Protein AF-A0A430JHK2-F1 (afdb_monomer_lite)

Sequence (73 aa):
MEKNVDIDMIQIQEKHQYTVWTRVHAQHAKGLVETMKARLIQDNGLSDESNLIFMLYAFKRDNVLMLAADQQN

Structure (mmCIF, N/CA/C/O backbone):
data_AF-A0A430JHK2-F1
#
_entry.id   AF-A0A430JHK2-F1
#
loop_
_atom_site.group_PDB
_atom_site.id
_atom_site.type_sy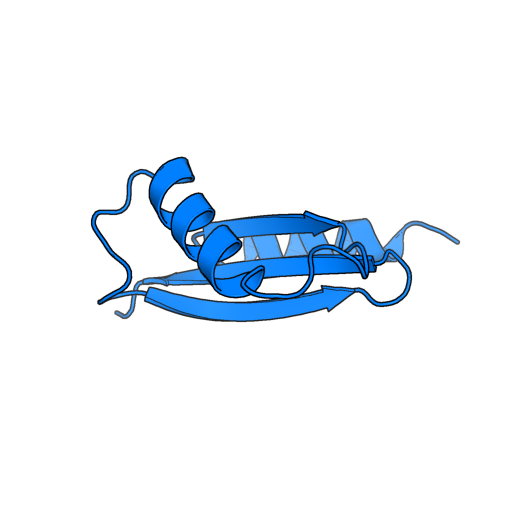mbol
_atom_site.label_atom_id
_atom_site.label_alt_id
_atom_site.label_comp_id
_atom_site.label_asym_id
_atom_site.label_entity_id
_atom_site.label_seq_id
_atom_site.pdbx_PDB_ins_code
_atom_site.Cartn_x
_atom_site.Cartn_y
_atom_site.Cartn_z
_atom_site.occupancy
_atom_site.B_iso_or_equiv
_atom_site.auth_seq_id
_atom_site.auth_comp_id
_atom_site.auth_asym_id
_atom_site.auth_atom_id
_atom_site.pdbx_PDB_model_num
ATOM 1 N N . MET A 1 1 ? 13.952 -19.860 -10.988 1.00 44.62 1 MET A N 1
ATOM 2 C CA . MET A 1 1 ? 13.747 -19.497 -9.567 1.00 44.62 1 MET A CA 1
ATOM 3 C C . MET A 1 1 ? 12.975 -18.184 -9.560 1.00 44.62 1 MET A C 1
ATOM 5 O O . MET A 1 1 ? 13.597 -17.141 -9.659 1.00 44.62 1 MET A O 1
ATOM 9 N N . GLU A 1 2 ? 11.641 -18.239 -9.543 1.00 49.25 2 GLU A N 1
ATOM 10 C CA . GLU A 1 2 ? 10.758 -17.053 -9.667 1.00 49.25 2 GLU A CA 1
ATOM 11 C C . GLU A 1 2 ? 9.676 -17.000 -8.567 1.00 49.25 2 GLU A C 1
ATOM 13 O O . GLU A 1 2 ? 8.791 -16.165 -8.612 1.00 49.25 2 GLU A O 1
ATOM 18 N N . LYS A 1 3 ? 9.742 -17.867 -7.545 1.00 55.44 3 LYS A N 1
ATOM 19 C CA . LYS A 1 3 ? 8.657 -18.037 -6.557 1.00 55.44 3 LYS A CA 1
ATOM 20 C C . LYS A 1 3 ? 8.726 -17.126 -5.322 1.00 55.44 3 LYS A C 1
ATOM 22 O O . LYS A 1 3 ? 7.843 -17.203 -4.481 1.00 55.44 3 LYS A O 1
ATOM 27 N N . ASN A 1 4 ? 9.774 -16.321 -5.154 1.00 59.38 4 ASN A N 1
ATOM 28 C CA . ASN A 1 4 ? 10.035 -15.689 -3.851 1.00 59.38 4 ASN A CA 1
ATOM 29 C C . ASN A 1 4 ? 9.195 -14.429 -3.604 1.00 59.38 4 ASN A C 1
ATOM 31 O O . ASN A 1 4 ? 8.822 -14.161 -2.473 1.00 59.38 4 ASN A O 1
ATOM 35 N N . VAL A 1 5 ? 8.870 -13.684 -4.657 1.00 61.03 5 VAL A N 1
ATOM 36 C CA . VAL A 1 5 ? 8.191 -12.383 -4.542 1.00 61.03 5 VAL A CA 1
ATOM 37 C C . VAL A 1 5 ? 6.727 -12.575 -4.175 1.00 61.03 5 VAL A C 1
ATOM 39 O O . VAL A 1 5 ? 6.211 -11.870 -3.315 1.00 61.03 5 VAL A O 1
ATOM 42 N N . ASP A 1 6 ? 6.095 -13.596 -4.756 1.00 70.69 6 ASP A N 1
ATOM 43 C CA . ASP A 1 6 ? 4.727 -13.977 -4.417 1.00 70.69 6 ASP A CA 1
ATOM 44 C C . ASP A 1 6 ? 4.620 -14.399 -2.945 1.00 70.69 6 ASP A C 1
ATOM 46 O O . ASP A 1 6 ? 3.686 -13.998 -2.259 1.00 70.69 6 ASP A O 1
ATOM 50 N N . ILE A 1 7 ? 5.602 -15.151 -2.433 1.00 74.94 7 ILE A N 1
ATOM 51 C CA . ILE A 1 7 ? 5.627 -15.590 -1.029 1.00 74.94 7 ILE A CA 1
ATOM 52 C C . ILE A 1 7 ? 5.789 -14.391 -0.088 1.00 74.94 7 ILE A C 1
ATOM 54 O O . ILE A 1 7 ? 5.041 -14.280 0.882 1.00 74.94 7 ILE A O 1
ATOM 58 N N . ASP A 1 8 ? 6.719 -13.481 -0.383 1.00 84.88 8 ASP A N 1
ATOM 59 C CA . ASP A 1 8 ? 6.957 -12.301 0.451 1.00 84.88 8 ASP A CA 1
ATOM 6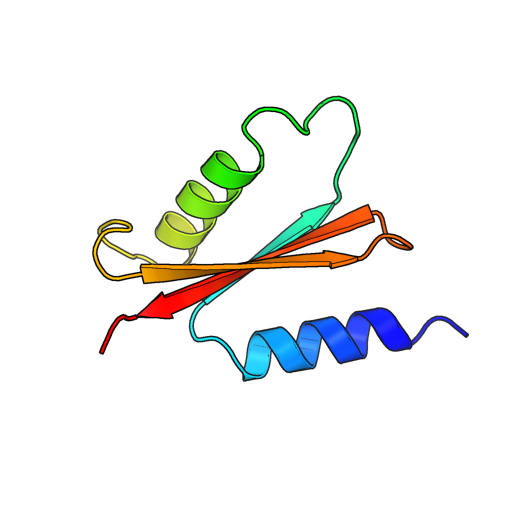0 C C . ASP A 1 8 ? 5.735 -11.364 0.463 1.00 84.88 8 ASP A C 1
ATOM 62 O O . ASP A 1 8 ? 5.356 -10.837 1.508 1.00 84.88 8 ASP A O 1
ATOM 66 N N . MET A 1 9 ? 5.077 -11.176 -0.687 1.00 89.31 9 MET A N 1
ATOM 67 C CA . MET A 1 9 ? 3.858 -10.368 -0.779 1.00 89.31 9 MET A CA 1
ATOM 68 C C . MET A 1 9 ? 2.698 -10.996 -0.003 1.00 89.31 9 MET A C 1
ATOM 70 O O . MET A 1 9 ? 2.016 -10.274 0.721 1.00 89.31 9 MET A O 1
ATOM 74 N N . ILE A 1 10 ? 2.501 -12.317 -0.100 1.00 91.38 10 ILE A N 1
ATOM 75 C CA . ILE A 1 10 ? 1.465 -13.033 0.664 1.00 91.38 10 ILE A CA 1
ATOM 76 C C . ILE A 1 10 ? 1.686 -12.847 2.169 1.00 91.38 10 ILE A C 1
ATOM 78 O O . ILE A 1 10 ? 0.757 -12.486 2.883 1.00 91.38 10 ILE A O 1
ATOM 82 N N . GLN A 1 11 ? 2.919 -12.999 2.655 1.00 93.38 11 GLN A N 1
ATOM 83 C CA . GLN A 1 11 ? 3.221 -12.833 4.081 1.00 93.38 11 GLN A CA 1
ATOM 84 C C . GLN A 1 11 ? 2.943 -11.414 4.589 1.00 93.38 11 GLN A C 1
ATOM 86 O O . GLN A 1 11 ? 2.485 -11.234 5.716 1.00 93.38 11 GLN A O 1
ATOM 91 N N . ILE A 1 12 ? 3.209 -10.390 3.774 1.00 94.31 12 ILE A N 1
ATOM 92 C CA . ILE A 1 12 ? 2.884 -9.001 4.131 1.00 94.31 12 ILE A CA 1
ATOM 93 C C . ILE A 1 12 ? 1.365 -8.806 4.160 1.00 94.31 12 ILE A C 1
ATOM 95 O O . ILE A 1 12 ? 0.853 -8.178 5.083 1.00 94.31 12 ILE A O 1
ATOM 99 N N . GLN A 1 13 ? 0.636 -9.374 3.198 1.00 94.00 13 GLN A N 1
ATOM 100 C CA . GLN A 1 13 ? -0.829 -9.321 3.168 1.00 94.00 13 GLN A CA 1
ATOM 101 C C . GLN A 1 13 ? -1.472 -10.006 4.374 1.00 94.00 13 GLN A C 1
ATOM 103 O O . GLN A 1 13 ? -2.464 -9.510 4.890 1.00 94.00 13 GLN A O 1
ATOM 108 N N . GLU A 1 14 ? -0.906 -11.115 4.845 1.00 95.06 14 GLU A N 1
ATOM 109 C CA . GLU A 1 14 ? -1.380 -11.809 6.047 1.00 95.06 14 GLU A CA 1
ATOM 110 C C . GLU A 1 14 ? -1.041 -11.053 7.340 1.00 95.06 14 GLU A C 1
ATOM 112 O O . GLU A 1 14 ? -1.739 -11.190 8.344 1.00 95.06 14 GLU A O 1
ATOM 117 N N . LYS A 1 15 ? 0.040 -10.265 7.333 1.00 95.94 15 LYS A N 1
ATOM 118 C CA . LYS A 1 15 ? 0.523 -9.532 8.507 1.00 95.94 15 LYS A CA 1
ATOM 119 C C . LYS A 1 15 ? -0.228 -8.223 8.761 1.00 95.94 15 LYS A C 1
ATOM 121 O O . LYS A 1 15 ? -0.343 -7.830 9.921 1.00 95.94 15 LYS A O 1
ATOM 126 N N . HIS A 1 16 ? -0.667 -7.541 7.707 1.00 96.50 16 HIS A N 1
ATOM 127 C CA . HIS A 1 16 ? -1.245 -6.199 7.793 1.00 96.50 16 HIS A CA 1
ATOM 128 C C . HIS A 1 16 ? -2.738 -6.197 7.486 1.00 96.50 16 HIS A C 1
ATOM 130 O O . HIS A 1 16 ? -3.211 -6.958 6.647 1.00 96.50 16 HIS A O 1
ATOM 136 N N . GLN A 1 17 ? -3.480 -5.300 8.131 1.00 96.12 17 GLN A N 1
ATOM 137 C CA . GLN A 1 17 ? -4.931 -5.194 7.960 1.00 96.12 17 GLN A CA 1
ATOM 138 C C . GLN A 1 17 ? -5.317 -4.756 6.546 1.00 96.12 17 GLN A C 1
ATOM 140 O O . GLN A 1 17 ? -6.290 -5.257 5.983 1.00 96.12 17 GLN A O 1
ATOM 145 N N . TYR A 1 18 ? -4.547 -3.833 5.969 1.00 96.31 18 TYR A N 1
ATOM 146 C CA . TYR A 1 18 ? -4.798 -3.295 4.639 1.00 96.31 18 TYR A CA 1
ATOM 147 C C . TYR A 1 18 ? -3.525 -3.313 3.814 1.00 96.31 18 TYR A C 1
ATOM 149 O O . TYR A 1 18 ? -2.451 -2.943 4.288 1.00 96.31 18 TYR A O 1
ATOM 157 N N . THR A 1 19 ? -3.646 -3.684 2.543 1.00 96.56 19 THR A N 1
ATOM 158 C CA . THR A 1 19 ? -2.532 -3.619 1.598 1.00 96.56 19 THR A CA 1
ATOM 159 C C . THR A 1 19 ? -3.006 -3.199 0.215 1.00 96.56 19 THR A C 1
ATOM 161 O O . THR A 1 19 ? -4.078 -3.583 -0.246 1.00 96.56 19 THR A O 1
ATOM 164 N N . VAL A 1 20 ? -2.172 -2.433 -0.481 1.00 96.12 20 VAL A N 1
ATOM 165 C CA . VAL A 1 20 ? -2.275 -2.194 -1.921 1.00 96.12 20 VAL A CA 1
ATOM 166 C C . VAL A 1 20 ? -0.885 -2.260 -2.528 1.00 96.12 20 VAL A C 1
ATOM 168 O O . VAL A 1 20 ? 0.109 -1.898 -1.901 1.00 96.12 20 VAL A O 1
ATOM 171 N N . TRP A 1 21 ? -0.789 -2.695 -3.776 1.00 94.44 21 TRP A N 1
ATOM 172 C CA . TRP A 1 21 ? 0.481 -2.728 -4.489 1.00 94.44 21 TRP A CA 1
ATOM 173 C C . TRP A 1 21 ? 0.331 -2.190 -5.905 1.00 94.44 21 TRP A C 1
ATOM 175 O O . TRP A 1 21 ? -0.768 -2.117 -6.468 1.00 94.44 21 TRP A O 1
ATOM 185 N N . THR A 1 22 ? 1.459 -1.772 -6.464 1.00 92.75 22 THR A N 1
ATOM 186 C CA . THR A 1 22 ? 1.557 -1.293 -7.839 1.00 92.75 22 THR A CA 1
ATOM 187 C C . THR A 1 22 ? 2.940 -1.577 -8.408 1.00 92.75 22 THR A C 1
ATOM 189 O O . THR A 1 22 ? 3.925 -1.675 -7.672 1.00 92.75 22 THR A O 1
ATOM 192 N N . ARG A 1 23 ? 3.023 -1.688 -9.734 1.00 91.25 23 ARG A N 1
ATOM 193 C CA . ARG A 1 23 ? 4.306 -1.689 -10.438 1.00 91.25 23 ARG A CA 1
ATOM 194 C C . ARG A 1 23 ? 4.784 -0.252 -10.619 1.00 91.25 23 ARG A C 1
ATOM 196 O O . ARG A 1 23 ? 4.045 0.622 -11.067 1.00 91.25 23 ARG A O 1
ATOM 203 N N . VAL A 1 24 ? 6.035 -0.010 -10.263 1.00 89.06 24 VAL A N 1
ATOM 204 C CA . VAL A 1 24 ? 6.705 1.278 -10.362 1.00 89.06 24 VAL A CA 1
ATOM 205 C C . VAL A 1 24 ? 7.263 1.434 -11.766 1.00 89.06 24 VAL A C 1
ATOM 207 O O . VAL A 1 24 ? 8.119 0.673 -12.213 1.00 89.06 24 VAL A O 1
ATOM 210 N N . HIS A 1 25 ? 6.815 2.485 -12.439 1.00 85.19 25 HIS A N 1
ATOM 211 C CA . HIS A 1 25 ? 7.408 2.956 -13.681 1.00 85.19 25 HIS A CA 1
ATOM 212 C C . HIS A 1 25 ? 8.106 4.288 -13.401 1.00 85.19 25 HIS A C 1
ATOM 214 O O . HIS A 1 25 ? 7.536 5.147 -12.728 1.00 85.19 25 HIS A O 1
ATOM 220 N N . ALA A 1 26 ? 9.323 4.482 -13.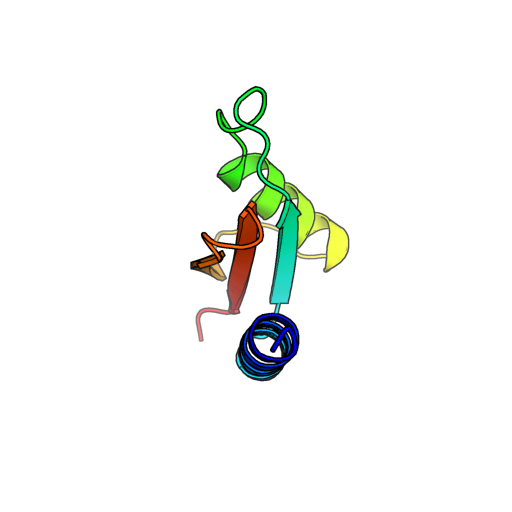921 1.00 75.38 26 ALA A N 1
ATOM 221 C CA . ALA A 1 26 ? 10.147 5.665 -13.633 1.00 75.38 26 ALA A CA 1
ATOM 222 C C . ALA A 1 26 ? 9.419 6.998 -13.909 1.00 75.38 26 ALA A C 1
ATOM 224 O O . ALA A 1 26 ? 9.591 7.971 -13.181 1.00 75.38 26 ALA A O 1
ATOM 225 N N . GLN A 1 27 ? 8.542 7.012 -14.913 1.00 77.56 27 GLN A N 1
ATOM 226 C CA . GLN A 1 27 ? 7.718 8.159 -15.298 1.00 77.56 27 GLN A CA 1
ATOM 227 C C . GLN A 1 27 ? 6.606 8.529 -14.295 1.00 77.56 27 GLN A C 1
ATOM 229 O O . GLN A 1 27 ? 6.109 9.648 -14.343 1.00 77.56 27 GLN A O 1
ATOM 234 N N . HIS A 1 28 ? 6.224 7.635 -13.373 1.00 77.19 28 HIS A N 1
ATOM 235 C CA . HIS A 1 28 ? 5.082 7.816 -12.460 1.00 77.19 28 HIS A CA 1
ATOM 236 C C . HIS A 1 28 ? 5.467 7.741 -10.970 1.00 77.19 28 HIS A C 1
ATOM 238 O O . HIS A 1 28 ? 4.614 7.512 -10.119 1.00 77.19 28 HIS A O 1
ATOM 244 N N . ALA A 1 29 ? 6.748 7.916 -10.627 1.00 78.00 29 ALA A N 1
ATOM 245 C CA . ALA A 1 29 ? 7.200 7.821 -9.235 1.00 78.00 29 ALA A CA 1
ATOM 246 C C . ALA A 1 29 ? 6.767 9.023 -8.370 1.00 78.00 29 ALA A C 1
ATOM 248 O O . ALA A 1 29 ? 6.567 8.892 -7.160 1.00 78.00 29 ALA A O 1
ATOM 249 N N . LYS A 1 30 ? 6.616 10.210 -8.973 1.00 86.50 30 LYS A N 1
ATOM 250 C CA . LYS A 1 30 ? 6.241 11.428 -8.245 1.00 86.50 30 LYS A CA 1
ATOM 251 C C . LYS A 1 30 ? 4.789 11.331 -7.769 1.00 86.50 30 LYS A C 1
ATOM 253 O O . LYS A 1 30 ? 3.889 11.172 -8.582 1.00 86.50 30 LYS A O 1
ATOM 258 N N . GLY A 1 31 ? 4.572 11.461 -6.460 1.00 89.81 31 GLY A N 1
ATOM 259 C CA . GLY A 1 31 ? 3.235 11.373 -5.857 1.00 89.81 31 GLY A CA 1
ATOM 260 C C . GLY A 1 31 ? 2.664 9.953 -5.792 1.00 89.81 31 GLY A C 1
ATOM 261 O O . GLY A 1 31 ? 1.503 9.781 -5.423 1.00 89.81 31 GLY A O 1
ATOM 262 N N . LEU A 1 32 ? 3.468 8.933 -6.120 1.00 91.75 32 LEU A N 1
ATOM 263 C CA . LEU A 1 32 ? 3.026 7.541 -6.132 1.00 91.75 32 LEU A CA 1
ATOM 264 C C . LEU A 1 32 ? 2.524 7.093 -4.758 1.00 91.75 32 LEU A C 1
ATOM 266 O O . LEU A 1 32 ? 1.466 6.485 -4.670 1.00 91.75 32 LEU A O 1
ATOM 270 N N . VAL A 1 33 ? 3.255 7.430 -3.691 1.00 93.00 33 VAL A N 1
ATOM 271 C CA . VAL A 1 33 ? 2.885 7.047 -2.321 1.00 93.00 33 VAL A CA 1
ATOM 272 C C . VAL A 1 33 ? 1.533 7.641 -1.930 1.00 93.00 33 VAL A C 1
ATOM 274 O O . VAL A 1 33 ? 0.671 6.896 -1.480 1.00 93.00 33 VAL A O 1
ATOM 277 N N . GLU A 1 34 ? 1.294 8.931 -2.179 1.00 94.75 34 GLU A N 1
ATOM 278 C CA . GLU A 1 34 ? -0.000 9.547 -1.844 1.00 94.75 34 GLU A CA 1
ATOM 279 C C . GLU A 1 34 ? -1.146 8.993 -2.692 1.00 94.75 34 GLU A C 1
ATOM 281 O O . GLU A 1 34 ? -2.242 8.766 -2.188 1.00 94.75 34 GLU A O 1
ATOM 286 N N . THR A 1 35 ? -0.874 8.673 -3.960 1.00 94.62 35 THR A N 1
ATOM 287 C CA . THR A 1 35 ? -1.841 7.972 -4.818 1.00 94.62 35 THR A CA 1
ATOM 288 C C . THR A 1 35 ? -2.176 6.591 -4.250 1.00 94.62 35 THR A C 1
ATOM 290 O O . THR A 1 35 ? -3.336 6.184 -4.239 1.00 94.62 35 THR A O 1
ATOM 293 N N . MET A 1 36 ? -1.173 5.866 -3.748 1.00 96.06 36 MET A N 1
ATOM 294 C CA . MET A 1 36 ? -1.371 4.559 -3.125 1.00 96.06 36 MET A CA 1
ATOM 295 C C . MET A 1 36 ? -2.123 4.656 -1.799 1.00 96.06 36 MET A C 1
ATOM 297 O O . MET A 1 36 ? -2.976 3.810 -1.558 1.00 96.06 36 MET A O 1
ATOM 301 N N . LYS A 1 37 ? -1.870 5.672 -0.965 1.00 96.12 37 LYS A N 1
ATOM 302 C CA . LYS A 1 37 ? -2.649 5.890 0.262 1.00 96.12 37 LYS A CA 1
ATOM 303 C C . LYS A 1 37 ? -4.110 6.191 -0.046 1.00 96.12 37 LYS A C 1
ATOM 305 O O . LYS A 1 37 ? -4.985 5.527 0.497 1.00 96.12 37 LYS A O 1
ATOM 310 N N . ALA A 1 38 ? -4.371 7.128 -0.961 1.00 95.50 38 ALA A N 1
ATOM 311 C CA . ALA A 1 38 ? -5.728 7.463 -1.390 1.00 95.50 38 ALA A CA 1
ATOM 312 C C . ALA A 1 38 ? -6.467 6.223 -1.912 1.00 95.50 38 ALA A C 1
ATOM 314 O O . ALA A 1 38 ? -7.606 5.967 -1.526 1.00 95.50 38 ALA A O 1
ATOM 315 N N . ARG A 1 39 ? -5.781 5.407 -2.722 1.00 96.19 39 ARG A N 1
ATOM 316 C CA . ARG A 1 39 ? -6.309 4.126 -3.191 1.00 96.19 39 ARG A CA 1
ATOM 317 C C . ARG A 1 39 ? -6.568 3.149 -2.043 1.00 96.19 39 ARG A C 1
ATOM 319 O O . ARG A 1 39 ? -7.626 2.544 -2.022 1.00 96.19 39 ARG A O 1
ATOM 326 N N . LEU A 1 40 ? -5.642 2.986 -1.097 1.00 96.56 40 LEU A N 1
ATOM 327 C CA . LEU A 1 40 ? -5.823 2.089 0.050 1.00 96.56 40 LEU A CA 1
ATOM 328 C C . LEU A 1 40 ? -7.061 2.482 0.863 1.00 96.56 40 LEU A C 1
ATOM 330 O O . LEU A 1 40 ? -7.858 1.614 1.206 1.00 96.56 40 LEU A O 1
ATOM 334 N N . ILE A 1 41 ? -7.245 3.775 1.125 1.00 95.69 41 ILE A N 1
ATOM 335 C CA . ILE A 1 41 ? -8.404 4.310 1.849 1.00 95.69 41 ILE A CA 1
ATOM 336 C C . ILE A 1 41 ? -9.696 4.018 1.077 1.00 95.69 41 ILE A C 1
ATOM 338 O O . ILE A 1 41 ? -10.636 3.463 1.643 1.00 95.69 41 ILE A O 1
ATOM 342 N N . GLN A 1 42 ? -9.719 4.327 -0.223 1.00 96.12 42 GLN A N 1
ATOM 343 C CA . GLN A 1 42 ? -10.879 4.109 -1.085 1.00 96.12 42 GLN A CA 1
ATOM 344 C C . GLN A 1 42 ? -11.242 2.621 -1.218 1.00 96.12 42 GLN A C 1
ATOM 346 O O . GLN A 1 42 ? -12.404 2.263 -1.029 1.00 96.12 42 GLN A O 1
ATOM 351 N N . ASP A 1 43 ? -10.265 1.761 -1.520 1.00 94.88 43 ASP A N 1
ATOM 352 C CA . ASP A 1 43 ? -10.460 0.325 -1.766 1.00 94.88 43 ASP A CA 1
ATOM 353 C C . ASP A 1 43 ? -10.966 -0.404 -0.504 1.00 94.88 43 ASP A C 1
ATOM 355 O O . ASP A 1 43 ? -11.655 -1.417 -0.614 1.00 94.88 43 ASP A O 1
ATOM 359 N N . ASN A 1 44 ? -10.662 0.122 0.691 1.00 93.69 44 ASN A N 1
ATOM 360 C CA . ASN A 1 44 ? -11.038 -0.476 1.977 1.00 93.69 44 ASN A CA 1
ATOM 361 C C . ASN A 1 44 ? -12.165 0.280 2.708 1.00 93.69 44 ASN A C 1
ATOM 363 O O . ASN A 1 44 ? -12.486 -0.061 3.844 1.00 93.69 44 ASN A O 1
ATOM 367 N N . GLY A 1 45 ? -12.775 1.296 2.082 1.00 93.06 45 GLY A N 1
ATOM 368 C CA . GLY A 1 45 ? -13.885 2.059 2.670 1.00 93.06 45 GLY A CA 1
ATOM 369 C C . GLY A 1 45 ? -13.521 2.804 3.960 1.00 93.06 45 GLY A C 1
ATOM 370 O O . GLY A 1 45 ? -14.365 2.948 4.844 1.00 93.06 45 GLY A O 1
ATOM 371 N N . LEU A 1 46 ? -12.266 3.238 4.090 1.00 92.19 46 LEU A N 1
ATOM 372 C CA . LEU A 1 46 ? -11.772 3.960 5.262 1.00 92.19 46 LEU A CA 1
ATOM 373 C C . LEU A 1 46 ? -12.132 5.449 5.155 1.00 92.19 46 LEU A C 1
ATOM 375 O O . LEU A 1 46 ? -12.181 6.006 4.059 1.00 92.19 46 LEU A O 1
ATOM 379 N N . SER A 1 47 ? -12.381 6.102 6.291 1.00 88.19 47 SER A N 1
ATOM 380 C CA . SER A 1 47 ? -12.774 7.518 6.316 1.00 88.19 47 SER A CA 1
ATOM 381 C C . SER A 1 47 ? -11.615 8.456 5.965 1.00 88.19 47 SER A C 1
ATOM 383 O O . SER A 1 47 ? -11.792 9.389 5.185 1.00 88.19 47 SER A O 1
ATOM 385 N N . ASP A 1 48 ? -10.438 8.214 6.546 1.00 90.69 48 ASP A N 1
ATOM 386 C CA . ASP A 1 48 ? -9.217 9.000 6.357 1.00 90.69 48 ASP A CA 1
ATOM 387 C C . ASP A 1 48 ? -7.976 8.224 6.850 1.00 90.69 48 ASP A C 1
ATOM 389 O O . ASP A 1 48 ? -8.066 7.052 7.227 1.00 90.69 48 ASP A O 1
ATOM 393 N N . GLU A 1 49 ? -6.808 8.872 6.813 1.00 92.25 49 GLU A N 1
ATOM 394 C CA . GLU A 1 49 ? -5.524 8.289 7.217 1.00 92.25 49 GLU A CA 1
ATOM 395 C C . GLU A 1 49 ? -5.126 8.515 8.688 1.00 92.25 49 GLU A C 1
ATOM 397 O O . GLU A 1 49 ? -4.089 8.015 9.116 1.00 92.25 49 GLU A O 1
ATOM 402 N N . SER A 1 50 ? -5.926 9.239 9.476 1.00 90.12 50 SER A N 1
ATOM 403 C CA . SER A 1 50 ? -5.531 9.772 10.794 1.00 90.12 50 SER A CA 1
ATOM 404 C C . SER A 1 50 ? -5.219 8.693 11.829 1.00 90.12 50 SER A C 1
ATOM 406 O O . SER A 1 50 ? -4.413 8.922 12.725 1.00 90.12 50 SER A O 1
ATOM 408 N N . ASN A 1 51 ? -5.851 7.524 11.702 1.00 91.94 51 ASN A N 1
ATOM 409 C CA . ASN A 1 51 ? -5.662 6.381 12.597 1.00 91.94 51 ASN A CA 1
ATOM 410 C C . ASN A 1 51 ? -4.926 5.227 11.908 1.00 91.94 51 ASN A C 1
ATOM 412 O O . ASN A 1 51 ? -5.101 4.080 12.308 1.00 91.94 51 ASN A O 1
ATOM 416 N N . LEU A 1 52 ? -4.166 5.490 10.842 1.00 94.94 5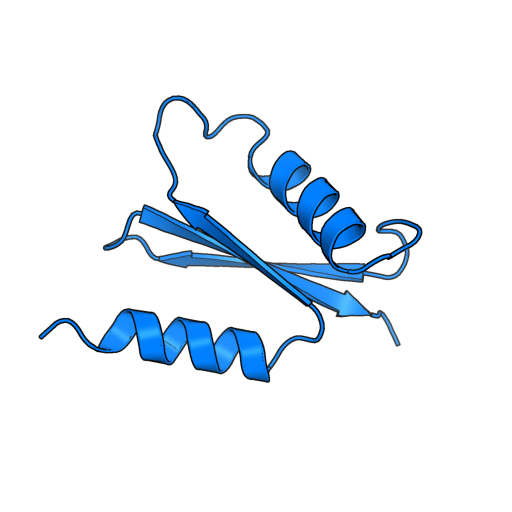2 LEU A N 1
ATOM 417 C CA . LEU A 1 52 ? -3.447 4.459 10.096 1.00 94.94 52 LEU A CA 1
ATOM 418 C C . LEU A 1 52 ? -1.936 4.628 10.238 1.00 94.94 52 LEU A C 1
ATOM 420 O O . LEU A 1 52 ? -1.376 5.699 10.009 1.00 94.94 52 LEU A O 1
ATOM 424 N N . ILE A 1 53 ? -1.256 3.527 10.543 1.00 95.94 53 ILE A N 1
ATOM 425 C CA . ILE A 1 53 ? 0.200 3.430 10.492 1.00 95.94 53 ILE A CA 1
ATOM 426 C C . ILE A 1 53 ? 0.576 2.776 9.167 1.00 95.94 53 ILE A C 1
ATOM 428 O O . ILE A 1 53 ? 0.276 1.606 8.940 1.00 95.94 53 ILE A O 1
ATOM 432 N N . PHE A 1 54 ? 1.257 3.522 8.299 1.00 95.75 54 PHE A N 1
ATOM 433 C CA . PHE A 1 54 ? 1.660 3.038 6.979 1.00 95.75 54 PHE A CA 1
ATOM 434 C C . PHE A 1 54 ? 3.063 2.437 6.978 1.00 95.75 54 PHE A C 1
ATOM 436 O O . PHE A 1 54 ? 4.000 2.988 7.557 1.00 95.75 54 PHE A O 1
ATOM 443 N N . MET A 1 55 ? 3.226 1.348 6.231 1.00 96.50 55 MET A N 1
ATOM 444 C CA . MET A 1 55 ? 4.508 0.698 5.969 1.00 96.50 55 MET A CA 1
ATOM 445 C C . MET A 1 55 ? 4.691 0.481 4.470 1.00 96.50 55 MET A C 1
ATOM 447 O O . MET A 1 55 ? 3.769 0.080 3.764 1.00 96.50 55 MET A O 1
ATOM 451 N N . LEU A 1 56 ? 5.898 0.757 3.976 1.00 94.88 56 LEU A N 1
ATOM 452 C CA . LEU A 1 56 ? 6.219 0.684 2.554 1.00 94.88 56 LEU A CA 1
ATOM 453 C C . LEU A 1 56 ? 7.255 -0.410 2.291 1.00 94.88 56 LEU A C 1
ATOM 455 O O . LEU A 1 56 ? 8.343 -0.399 2.866 1.00 94.88 56 LEU A O 1
ATOM 459 N N . TYR A 1 57 ? 6.934 -1.314 1.370 1.00 93.69 57 TYR A N 1
ATOM 460 C CA . TYR A 1 57 ? 7.777 -2.432 0.961 1.00 93.69 57 TYR A CA 1
ATOM 461 C C . TYR A 1 57 ? 8.153 -2.292 -0.512 1.00 93.69 57 TYR A C 1
ATOM 463 O O . TYR A 1 57 ? 7.283 -2.184 -1.377 1.00 93.69 57 TYR A O 1
ATOM 471 N N . ALA A 1 58 ? 9.454 -2.296 -0.806 1.00 90.88 58 ALA A N 1
ATOM 472 C CA . ALA A 1 58 ? 9.976 -2.143 -2.162 1.00 90.88 58 ALA A CA 1
ATOM 473 C C . ALA A 1 58 ? 10.631 -3.439 -2.661 1.00 90.88 58 ALA A C 1
ATOM 475 O O . ALA A 1 58 ? 11.699 -3.839 -2.194 1.00 90.88 58 ALA A O 1
ATOM 476 N N . PHE A 1 59 ? 10.027 -4.042 -3.680 1.00 89.94 59 PHE A N 1
ATOM 477 C CA . PHE A 1 59 ? 10.503 -5.245 -4.354 1.00 89.94 59 PHE A CA 1
ATOM 478 C C . PHE A 1 59 ? 11.262 -4.856 -5.623 1.00 89.94 59 PHE A C 1
ATOM 480 O O . PHE A 1 59 ? 10.695 -4.690 -6.704 1.00 89.94 59 PHE A O 1
ATOM 487 N N . LYS A 1 60 ? 12.579 -4.662 -5.481 1.00 83.00 60 LYS A N 1
ATOM 488 C CA . LYS A 1 60 ? 13.437 -4.096 -6.539 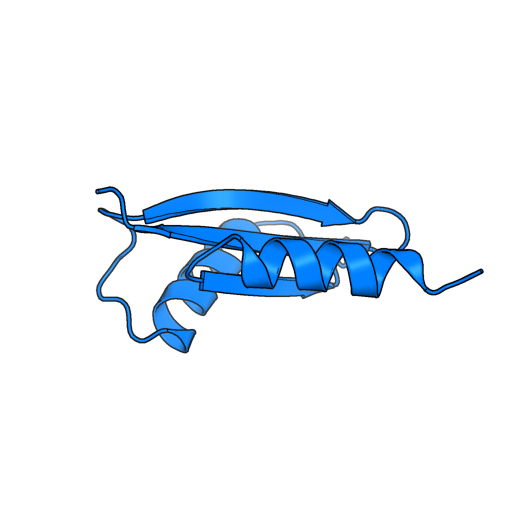1.00 83.00 60 LYS A CA 1
ATOM 489 C C . LYS A 1 60 ? 13.521 -4.944 -7.809 1.00 83.00 60 LYS A C 1
ATOM 491 O O . LYS A 1 60 ? 13.686 -4.380 -8.882 1.00 83.00 60 LYS A O 1
ATOM 496 N N . ARG A 1 61 ? 13.458 -6.275 -7.702 1.00 83.12 61 ARG A N 1
ATOM 497 C CA . ARG A 1 61 ? 13.580 -7.168 -8.871 1.00 83.12 61 ARG A CA 1
ATOM 498 C C . ARG A 1 61 ? 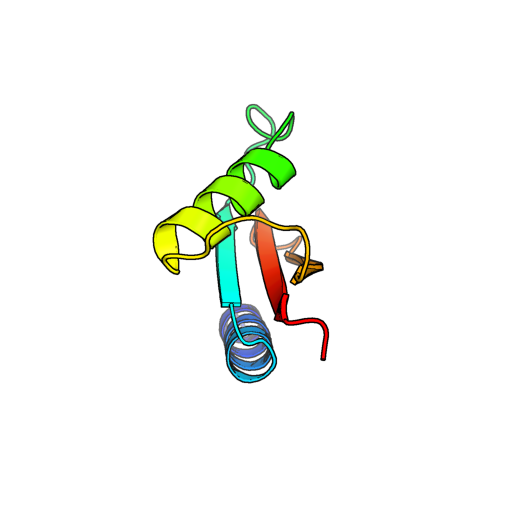12.367 -7.060 -9.794 1.00 83.12 61 ARG A C 1
ATOM 500 O O . ARG A 1 61 ? 12.524 -7.073 -11.008 1.00 83.12 61 ARG A O 1
ATOM 507 N N . ASP A 1 62 ? 11.196 -6.867 -9.206 1.00 83.00 62 ASP A N 1
ATOM 508 C CA . ASP A 1 62 ? 9.902 -6.896 -9.896 1.00 83.00 62 ASP A CA 1
ATOM 509 C C . ASP A 1 62 ? 9.364 -5.494 -10.171 1.00 83.00 62 ASP A C 1
ATOM 511 O O . ASP A 1 62 ? 8.300 -5.329 -10.768 1.00 83.00 62 ASP A O 1
ATOM 515 N N . ASN A 1 63 ? 10.111 -4.475 -9.733 1.00 88.75 63 ASN A N 1
ATOM 516 C CA . ASN A 1 63 ? 9.692 -3.082 -9.715 1.00 88.75 63 ASN A CA 1
ATOM 517 C C . ASN A 1 63 ? 8.322 -2.926 -9.047 1.00 88.75 63 ASN A C 1
ATOM 519 O O . ASN A 1 63 ? 7.475 -2.199 -9.550 1.00 88.75 63 ASN A O 1
ATOM 523 N N . VAL A 1 64 ? 8.075 -3.624 -7.937 1.00 91.31 64 VAL A N 1
ATOM 524 C CA . VAL A 1 64 ? 6.808 -3.532 -7.200 1.00 91.31 64 VAL A CA 1
ATOM 525 C C . VAL A 1 64 ? 7.006 -2.701 -5.941 1.00 91.31 64 VAL A C 1
ATOM 527 O O . VAL A 1 64 ? 7.991 -2.849 -5.218 1.00 91.31 64 VAL A O 1
ATOM 530 N N . LEU A 1 65 ? 6.041 -1.826 -5.680 1.00 93.06 65 LEU A N 1
ATOM 531 C CA . LEU A 1 65 ? 5.881 -1.142 -4.409 1.00 93.06 65 LEU A CA 1
ATOM 532 C C . LEU A 1 65 ? 4.589 -1.642 -3.772 1.00 93.06 65 LEU A C 1
ATOM 534 O O . LEU A 1 65 ? 3.543 -1.645 -4.422 1.00 93.06 65 LEU A O 1
ATOM 538 N N . MET A 1 66 ? 4.663 -2.063 -2.517 1.00 94.94 66 MET A N 1
ATOM 539 C CA . MET A 1 66 ? 3.503 -2.403 -1.705 1.00 94.94 66 MET A CA 1
ATOM 540 C C . MET A 1 66 ? 3.408 -1.418 -0.545 1.00 94.94 66 MET A C 1
ATOM 542 O O . MET A 1 66 ? 4.386 -1.171 0.158 1.00 94.94 66 MET A O 1
ATOM 546 N N . LEU A 1 67 ? 2.222 -0.849 -0.374 1.00 96.88 67 LEU A N 1
ATOM 547 C CA . LEU A 1 67 ? 1.844 -0.036 0.766 1.00 96.88 67 LEU A CA 1
ATOM 548 C C . LEU A 1 67 ? 0.932 -0.889 1.642 1.00 96.88 67 LEU A C 1
ATOM 550 O O . LEU A 1 67 ? -0.102 -1.366 1.176 1.00 96.88 67 LEU A O 1
ATOM 554 N N . ALA A 1 68 ? 1.330 -1.069 2.889 1.00 97.25 68 ALA A N 1
ATOM 555 C CA . ALA A 1 68 ? 0.528 -1.690 3.924 1.00 97.25 68 ALA A CA 1
ATOM 556 C C . ALA A 1 68 ? 0.087 -0.635 4.942 1.00 97.25 68 ALA A C 1
ATOM 558 O O . ALA A 1 68 ? 0.759 0.388 5.105 1.00 97.25 68 ALA A O 1
ATOM 559 N N . ALA A 1 69 ? -1.025 -0.886 5.623 1.00 97.19 69 ALA A N 1
ATOM 560 C CA . ALA A 1 69 ? -1.497 -0.061 6.720 1.00 97.19 69 ALA A CA 1
ATOM 561 C C . ALA A 1 69 ? -2.176 -0.907 7.799 1.00 97.19 69 ALA A C 1
ATOM 563 O O . ALA A 1 69 ? -2.873 -1.873 7.483 1.00 97.19 69 ALA A O 1
ATOM 564 N N . ASP A 1 70 ? -2.009 -0.484 9.049 1.00 96.75 70 ASP A N 1
ATOM 565 C CA . ASP A 1 70 ? -2.697 -1.025 10.221 1.00 96.75 70 ASP A CA 1
ATOM 566 C C . ASP A 1 70 ? -3.372 0.108 10.994 1.00 96.75 70 ASP A C 1
ATOM 568 O O . ASP A 1 70 ? -2.833 1.217 11.065 1.00 96.75 70 ASP A O 1
ATOM 572 N N . GLN A 1 71 ? -4.534 -0.158 11.591 1.00 93.38 71 GLN A N 1
ATOM 573 C CA . GLN A 1 71 ? -5.154 0.784 12.514 1.00 93.38 71 GLN A CA 1
ATOM 574 C C . GLN A 1 71 ? -4.282 0.972 13.758 1.00 93.38 71 GLN A C 1
ATOM 576 O O . GLN A 1 71 ? -3.780 0.016 14.352 1.00 93.38 71 GLN A O 1
ATOM 581 N N . GLN A 1 72 ? -4.114 2.229 14.152 1.00 86.94 72 GLN A N 1
ATOM 582 C CA . GLN A 1 72 ? -3.478 2.609 15.398 1.00 86.94 72 GLN A CA 1
ATOM 583 C C . GLN A 1 72 ? -4.420 2.221 16.547 1.00 86.94 72 GLN A C 1
ATOM 585 O O . GLN A 1 72 ? -5.439 2.875 16.761 1.00 86.94 72 GLN A O 1
ATOM 590 N N . ASN A 1 73 ? -4.104 1.113 17.225 1.00 65.75 73 ASN A N 1
ATOM 591 C CA . ASN A 1 73 ? -4.763 0.705 18.472 1.00 65.75 73 ASN A CA 1
ATOM 592 C C . ASN A 1 73 ? -4.462 1.678 19.617 1.00 65.75 73 ASN A C 1
ATOM 594 O O . ASN A 1 73 ? -3.321 2.198 19.669 1.00 65.75 73 ASN A O 1
#

Secondary structure (DSSP, 8-state):
---HHHHHHHHHHHHSSEEEEEE--GGG-TTHHHHHHHHHHHHTT-S-STTEEEEEEEETTTTEEEEEEEE--

pLDDT: mean 88.35, std 11.53, range [44.62, 97.25]

Radius of gyration: 12.66 Å; chains: 1; bounding box: 28×31×34 Å

Organism: NCBI:txid2496558

Foldseek 3Di:
DPPVVVVVVVVLVVVFPWKDKDADDVVPPVCVVVVRLVVRCVVVVHPDCPQKDWDWDADPVRNMIMIGIHGND